Protein AF-A0AA95GLP1-F1 (afdb_monomer)

Secondary structure (DSSP, 8-state):
---GGGSPP------HHHHHHHHHHHHHTT--HHHHHHHHHHHHHHTT--

Nearest PDB structures (foldseek):
  1bdv-assembly1_B  TM=8.633E-01  e=1.123E-02  Lederbergvirus P22
  5x3t-assembly1_G  TM=9.339E-01  e=7.043E-01  Mycobacterium tuberculosis H37Rv
  6sbw-assembly1_A  TM=8.312E-01  e=6.006E-01  Myxococcus xanthus DK 1622
  6sbx-assembly1_C  TM=8.085E-01  e=7.626E-01  Myxococcus xanthus
  8pv2-assembly1_CQ  TM=5.641E-01  e=5.578E+00  Thermochaetoides thermophila DSM 1495

pLDDT: mean 87.36, std 10.61, range [51.69, 96.31]

Structure (mmCIF, N/CA/C/O backbone):
data_AF-A0AA95GLP1-F1
#
_entry.id   AF-A0AA95GLP1-F1
#
loop_
_atom_site.group_PDB
_atom_site.id
_atom_site.type_symbol
_atom_site.label_atom_id
_atom_site.label_alt_id
_atom_site.label_comp_id
_atom_site.label_asym_id
_atom_site.label_entity_id
_atom_site.label_seq_id
_atom_site.pdbx_PDB_ins_code
_atom_site.Cartn_x
_atom_site.Cartn_y
_atom_site.Cartn_z
_atom_site.occupancy
_atom_site.B_iso_or_equiv
_atom_site.auth_seq_id
_atom_site.auth_comp_id
_atom_site.auth_asym_id
_atom_site.auth_atom_id
_atom_site.pdbx_PD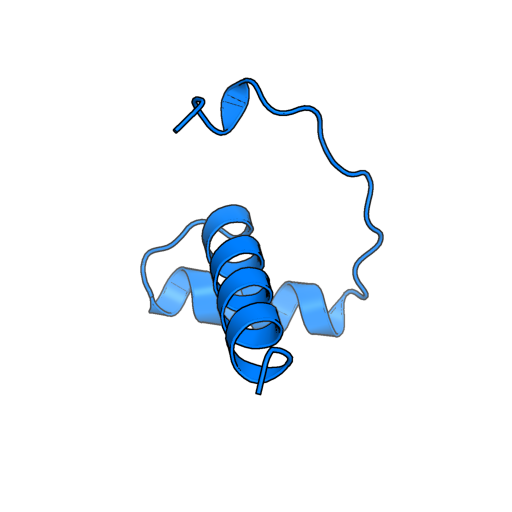B_model_num
ATOM 1 N N . MET A 1 1 ? 12.849 14.164 -2.784 1.00 59.56 1 MET A N 1
ATOM 2 C CA . MET A 1 1 ? 11.795 13.245 -3.265 1.00 59.56 1 MET A CA 1
ATOM 3 C C . MET A 1 1 ? 11.136 13.863 -4.486 1.00 59.56 1 MET A C 1
ATOM 5 O O . MET A 1 1 ? 10.627 14.976 -4.379 1.00 59.56 1 MET A O 1
ATOM 9 N N . GLU A 1 2 ? 11.182 13.197 -5.640 1.00 62.94 2 GLU A N 1
ATOM 10 C CA . GLU A 1 2 ? 10.402 13.622 -6.809 1.00 62.94 2 GLU A CA 1
ATOM 11 C C . GLU A 1 2 ? 8.910 13.682 -6.467 1.00 62.94 2 GLU A C 1
ATOM 13 O O . GLU A 1 2 ? 8.400 12.908 -5.652 1.00 62.94 2 GLU A O 1
ATOM 18 N N . LYS A 1 3 ? 8.183 14.631 -7.068 1.00 71.38 3 LYS A N 1
ATOM 19 C CA . LYS A 1 3 ? 6.732 14.702 -6.876 1.00 71.38 3 LYS A CA 1
ATOM 20 C C . LYS A 1 3 ? 6.124 13.421 -7.445 1.00 71.38 3 LYS A C 1
ATOM 22 O O . LYS A 1 3 ? 6.306 13.150 -8.623 1.00 71.38 3 LYS A O 1
ATOM 27 N N . VAL A 1 4 ? 5.331 12.703 -6.644 1.00 70.62 4 VAL A N 1
ATOM 28 C CA . VAL A 1 4 ? 4.682 11.423 -7.015 1.00 70.62 4 VAL A CA 1
ATOM 29 C C . VAL A 1 4 ? 3.956 11.490 -8.368 1.00 70.62 4 VAL A C 1
ATOM 31 O O . VAL A 1 4 ? 3.902 10.505 -9.091 1.00 70.62 4 VAL A O 1
ATOM 34 N N . LYS A 1 5 ? 3.440 12.667 -8.741 1.00 72.06 5 LYS A N 1
ATOM 35 C CA . LYS A 1 5 ? 2.777 12.916 -10.032 1.00 72.06 5 LYS A CA 1
ATOM 36 C C . LYS A 1 5 ? 3.692 12.833 -11.267 1.00 72.06 5 LYS A C 1
ATOM 38 O O . LYS A 1 5 ? 3.174 12.715 -12.367 1.00 72.06 5 LYS A O 1
ATOM 43 N N . ASN A 1 6 ? 5.007 12.960 -11.095 1.00 82.00 6 ASN A N 1
ATOM 44 C CA . ASN A 1 6 ? 5.990 12.917 -12.180 1.00 82.00 6 ASN A CA 1
ATOM 45 C C . ASN A 1 6 ? 6.500 11.489 -12.437 1.00 82.00 6 ASN A C 1
ATOM 47 O O . ASN A 1 6 ? 7.186 11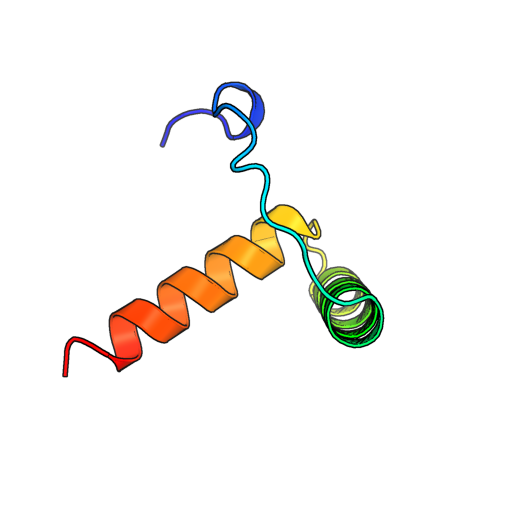.263 -13.427 1.00 82.00 6 ASN A O 1
ATOM 51 N N . ILE A 1 7 ? 6.176 10.536 -11.556 1.00 80.81 7 ILE A N 1
ATOM 52 C CA . ILE A 1 7 ? 6.623 9.148 -11.671 1.00 80.81 7 ILE A CA 1
ATOM 53 C C . ILE A 1 7 ? 5.664 8.415 -12.619 1.00 80.81 7 ILE A C 1
ATOM 55 O O . ILE A 1 7 ? 4.450 8.428 -12.374 1.00 80.81 7 ILE A O 1
ATOM 59 N N . PRO A 1 8 ? 6.162 7.774 -13.692 1.00 82.50 8 PRO A N 1
ATOM 60 C CA . PRO A 1 8 ? 5.314 7.002 -14.586 1.00 82.50 8 PRO A CA 1
ATOM 61 C C . PRO A 1 8 ? 4.655 5.828 -13.839 1.00 82.50 8 PRO A C 1
ATOM 63 O O . PRO A 1 8 ? 5.254 5.240 -12.933 1.00 82.50 8 PRO A O 1
ATOM 66 N N . PRO A 1 9 ? 3.410 5.466 -14.188 1.00 85.44 9 PRO A N 1
ATOM 67 C CA . PRO A 1 9 ? 2.699 4.390 -13.514 1.00 85.44 9 PRO A CA 1
ATOM 68 C C . PRO A 1 9 ? 3.392 3.041 -13.748 1.00 85.44 9 PRO A C 1
ATOM 70 O O . PRO A 1 9 ? 3.700 2.677 -14.877 1.00 85.44 9 PRO A O 1
ATOM 73 N N . THR A 1 10 ? 3.559 2.253 -12.686 1.00 84.62 10 THR A N 1
ATOM 74 C CA . THR A 1 10 ? 4.273 0.962 -12.722 1.00 84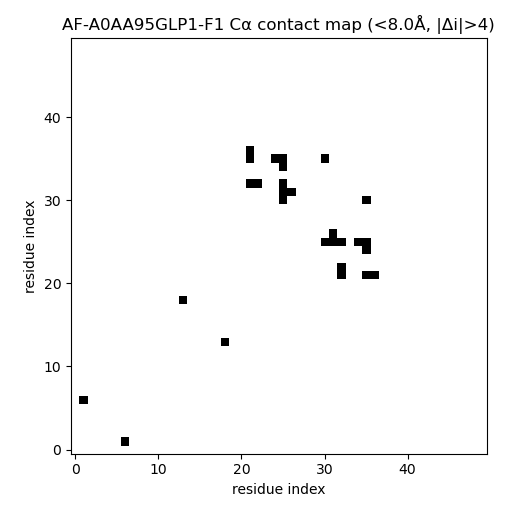.62 10 THR A CA 1
ATOM 75 C C . THR A 1 10 ? 3.502 -0.159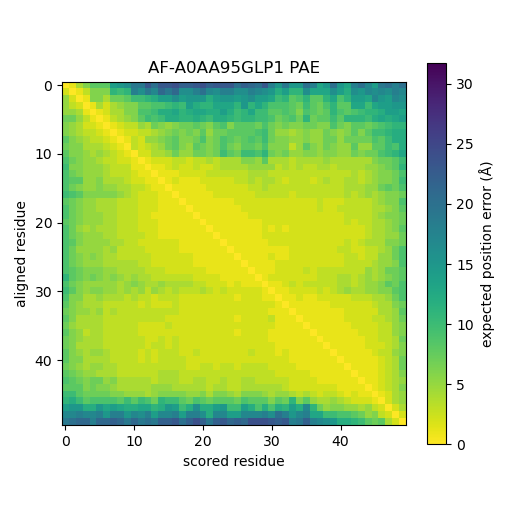 -13.441 1.00 84.62 10 THR A C 1
ATOM 77 O O . THR A 1 10 ? 4.061 -1.212 -13.716 1.00 84.62 10 THR A O 1
ATOM 80 N N . GLY A 1 11 ? 2.205 0.019 -13.730 1.00 84.94 11 GLY A N 1
ATOM 81 C CA . GLY A 1 11 ? 1.413 -0.960 -14.494 1.00 84.94 11 GLY A CA 1
ATOM 82 C C . GLY A 1 11 ? 1.119 -2.292 -13.780 1.00 84.94 11 GLY A C 1
ATOM 83 O O . GLY A 1 11 ? 0.825 -3.288 -14.436 1.00 84.94 11 GLY A O 1
ATOM 84 N N . ILE A 1 12 ? 1.174 -2.335 -12.445 1.00 88.62 12 ILE A N 1
ATOM 85 C CA . ILE A 1 12 ? 1.000 -3.572 -11.662 1.00 88.62 12 ILE A CA 1
ATOM 86 C C . ILE A 1 12 ? -0.480 -3.984 -11.588 1.00 88.62 12 ILE A C 1
ATOM 88 O O . ILE A 1 12 ? -1.352 -3.186 -11.227 1.00 88.62 12 ILE A O 1
ATOM 92 N N . ARG A 1 13 ? -0.772 -5.263 -11.863 1.00 91.50 13 ARG A N 1
ATOM 93 C CA . ARG A 1 13 ? -2.111 -5.847 -11.681 1.00 91.50 13 ARG A CA 1
ATOM 94 C C . ARG A 1 13 ? -2.293 -6.329 -10.243 1.00 91.50 13 ARG A C 1
ATOM 96 O O . ARG A 1 13 ? -1.628 -7.260 -9.808 1.00 91.50 13 ARG A O 1
ATOM 103 N N . ILE A 1 14 ? -3.232 -5.717 -9.523 1.00 90.00 14 ILE A N 1
ATOM 104 C CA . ILE A 1 14 ? -3.552 -6.066 -8.131 1.00 90.00 14 ILE A CA 1
ATOM 105 C C . ILE A 1 14 ? -4.903 -6.797 -8.092 1.00 90.00 14 ILE A C 1
ATOM 107 O O . ILE A 1 14 ? -5.897 -6.223 -8.553 1.00 90.00 14 ILE A O 1
ATOM 111 N N . PRO A 1 15 ? -4.981 -8.014 -7.514 1.00 95.50 15 PRO A N 1
ATOM 112 C CA . PRO A 1 15 ? -6.243 -8.716 -7.296 1.00 95.50 15 PRO A CA 1
ATOM 113 C C . PRO A 1 15 ? -7.258 -7.864 -6.525 1.00 95.50 15 PRO A C 1
ATOM 115 O O . PRO A 1 15 ? -6.900 -7.145 -5.586 1.00 95.50 15 PRO A O 1
ATOM 118 N N . ILE A 1 16 ? -8.541 -7.965 -6.885 1.00 94.50 16 ILE A N 1
ATOM 119 C CA . ILE A 1 16 ? -9.595 -7.089 -6.346 1.00 94.50 16 ILE A CA 1
ATOM 120 C C . ILE A 1 16 ? -9.678 -7.141 -4.815 1.00 94.50 16 ILE A C 1
ATOM 122 O O . ILE A 1 16 ? -9.720 -6.100 -4.163 1.00 94.50 16 ILE A O 1
ATOM 126 N N . GLN A 1 17 ? -9.576 -8.338 -4.238 1.00 95.75 17 GLN A N 1
ATOM 127 C CA . GLN A 1 17 ? -9.642 -8.553 -2.791 1.00 95.75 17 GLN A CA 1
ATOM 128 C C . GLN A 1 17 ? -8.527 -7.805 -2.044 1.00 95.75 17 GLN A C 1
ATOM 130 O O . GLN A 1 17 ? -8.751 -7.229 -0.978 1.00 95.75 17 GLN A O 1
ATOM 135 N N . ILE A 1 18 ? -7.320 -7.774 -2.615 1.00 94.25 18 ILE A 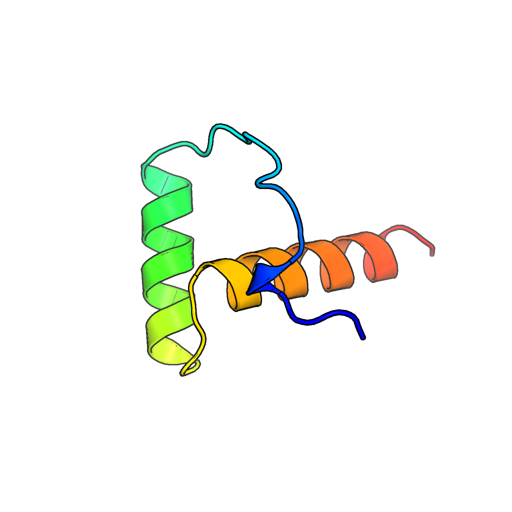N 1
ATOM 136 C CA . ILE A 1 18 ? -6.170 -7.066 -2.039 1.00 94.25 18 ILE A CA 1
ATOM 137 C C . ILE A 1 18 ? -6.362 -5.557 -2.193 1.00 94.25 18 ILE A C 1
ATOM 139 O O . ILE A 1 18 ? -6.176 -4.803 -1.236 1.00 94.25 18 ILE A O 1
ATOM 143 N N . LYS A 1 19 ? -6.805 -5.111 -3.374 1.00 93.50 19 LYS A N 1
ATOM 144 C CA . LYS A 1 19 ? -7.063 -3.695 -3.660 1.00 93.50 19 LYS A CA 1
ATOM 145 C C . LYS A 1 19 ? -8.091 -3.097 -2.697 1.00 93.50 19 LYS A C 1
ATOM 147 O O . LYS A 1 19 ? -7.913 -1.974 -2.229 1.00 93.50 19 LYS A O 1
ATOM 152 N N . GLU A 1 20 ? -9.149 -3.835 -2.372 1.00 95.94 20 GLU A N 1
ATOM 153 C CA . GLU A 1 20 ? -10.166 -3.392 -1.416 1.00 95.94 20 GLU A CA 1
ATOM 154 C C . GLU A 1 20 ? -9.642 -3.302 0.016 1.00 95.94 20 GLU A C 1
ATOM 156 O O . GLU A 1 20 ? -9.914 -2.315 0.706 1.00 95.94 20 GLU A O 1
ATOM 161 N N . LYS A 1 21 ? -8.854 -4.288 0.461 1.00 95.75 21 LYS A N 1
ATOM 162 C CA . LYS A 1 21 ? -8.204 -4.241 1.778 1.00 95.75 21 LYS A CA 1
ATOM 163 C C . LYS A 1 21 ? -7.291 -3.020 1.893 1.00 95.75 21 LYS A C 1
ATOM 165 O O . LYS A 1 21 ? -7.406 -2.266 2.858 1.00 95.75 21 LYS A O 1
ATOM 170 N N . LEU A 1 22 ? -6.460 -2.770 0.880 1.00 94.69 22 LEU A N 1
ATOM 171 C CA . LEU A 1 22 ? -5.583 -1.599 0.833 1.00 94.69 22 LEU A CA 1
ATOM 172 C C . LEU A 1 22 ? -6.375 -0.287 0.865 1.00 94.69 22 LEU A C 1
ATOM 174 O O . LEU A 1 22 ? -6.022 0.610 1.622 1.00 94.69 22 LEU A O 1
ATOM 178 N N . LYS A 1 23 ? -7.487 -0.183 0.122 1.00 94.62 23 LYS A N 1
ATOM 179 C CA . LYS A 1 23 ? -8.366 1.000 0.169 1.00 94.62 23 LYS A CA 1
ATOM 180 C C . LYS A 1 23 ? -8.938 1.253 1.563 1.00 94.62 23 LYS A C 1
ATOM 182 O O . LYS A 1 23 ? -8.962 2.400 2.004 1.00 94.62 23 LYS A O 1
ATOM 187 N N . LYS A 1 24 ? -9.408 0.206 2.251 1.00 96.31 24 LYS A N 1
ATOM 188 C CA . LYS A 1 24 ? -9.965 0.327 3.609 1.00 96.31 24 LYS A CA 1
ATOM 189 C C . LYS A 1 24 ? -8.914 0.838 4.594 1.00 96.31 24 LYS A C 1
ATOM 191 O O . LYS A 1 24 ? -9.199 1.754 5.360 1.00 96.31 24 LYS A O 1
ATOM 196 N N . ILE A 1 25 ? -7.703 0.287 4.533 1.00 95.56 25 ILE A N 1
ATOM 197 C CA . ILE A 1 25 ? -6.600 0.681 5.418 1.00 95.56 25 ILE A CA 1
ATOM 198 C C . ILE A 1 25 ? -6.130 2.102 5.100 1.00 95.56 25 ILE A C 1
ATOM 200 O O . ILE A 1 25 ? -6.054 2.928 6.003 1.00 95.56 25 ILE A O 1
ATOM 204 N N . ALA A 1 26 ? -5.939 2.425 3.819 1.00 95.50 26 ALA A N 1
ATOM 205 C CA . ALA A 1 26 ? -5.565 3.766 3.379 1.00 95.50 26 ALA A CA 1
ATOM 206 C C . ALA A 1 26 ? -6.560 4.824 3.886 1.00 95.50 26 ALA A C 1
ATOM 208 O O . ALA A 1 26 ? -6.153 5.836 4.450 1.00 95.50 26 ALA A O 1
ATOM 209 N N . LYS A 1 27 ? -7.871 4.552 3.774 1.00 95.12 27 LYS A N 1
ATOM 210 C CA . LYS A 1 27 ? -8.921 5.444 4.289 1.00 95.12 27 LYS A CA 1
ATOM 211 C C . LYS A 1 27 ? -8.860 5.588 5.812 1.00 95.12 27 LYS A C 1
ATOM 213 O O . LYS A 1 27 ? -8.999 6.701 6.307 1.00 95.12 27 LYS A O 1
ATOM 218 N N . LYS A 1 28 ? -8.639 4.489 6.543 1.00 95.56 28 LYS A N 1
ATOM 219 C CA . LYS A 1 28 ? -8.510 4.499 8.009 1.00 95.56 28 LYS A CA 1
ATOM 220 C C . LYS A 1 28 ? -7.305 5.324 8.474 1.00 95.56 28 LYS A C 1
ATOM 222 O O . LYS A 1 28 ? -7.394 5.996 9.492 1.00 95.56 28 LYS A O 1
ATOM 227 N N . GLU A 1 29 ? -6.205 5.296 7.726 1.00 91.94 29 GLU A N 1
ATOM 228 C CA . GLU A 1 29 ? -4.957 5.989 8.071 1.00 91.94 29 GLU A CA 1
ATOM 229 C C . GLU A 1 29 ? -4.812 7.377 7.419 1.00 91.94 29 GLU A C 1
ATOM 231 O O . GLU A 1 29 ? -3.754 7.997 7.520 1.00 91.94 29 GLU A O 1
ATOM 236 N N . GLY A 1 30 ? -5.851 7.872 6.734 1.00 93.69 30 GLY A N 1
ATOM 237 C CA . GLY A 1 30 ? -5.833 9.187 6.083 1.00 93.69 30 GLY A CA 1
ATOM 238 C C . GLY A 1 30 ? -4.845 9.290 4.913 1.00 93.69 30 GLY A C 1
ATOM 239 O O . GLY A 1 30 ? -4.340 10.372 4.617 1.00 93.69 30 GLY A O 1
ATOM 240 N N . ARG A 1 31 ? -4.532 8.171 4.247 1.00 91.69 31 ARG A N 1
ATOM 241 C CA . ARG A 1 31 ? -3.591 8.103 3.117 1.00 91.69 31 ARG A CA 1
ATOM 242 C C . ARG A 1 31 ? -4.305 7.836 1.798 1.00 91.69 31 ARG A C 1
ATOM 244 O O . ARG A 1 31 ? -5.365 7.216 1.744 1.00 91.69 31 ARG A O 1
ATOM 251 N N . SER A 1 32 ? -3.681 8.261 0.699 1.00 92.56 32 SER A N 1
ATOM 252 C CA . SER A 1 32 ? -4.073 7.789 -0.629 1.00 92.56 32 SER A CA 1
ATOM 253 C C . SER A 1 32 ? -3.702 6.315 -0.798 1.00 92.56 32 SER A C 1
ATOM 255 O O . SER A 1 32 ? -2.769 5.821 -0.162 1.00 92.56 32 SER A O 1
ATOM 257 N N . LEU A 1 33 ? -4.400 5.621 -1.701 1.00 91.88 33 LEU A N 1
ATOM 258 C CA . LEU A 1 33 ? -4.107 4.220 -2.006 1.00 91.88 33 LEU A CA 1
ATOM 259 C C . LEU A 1 33 ? -2.641 4.025 -2.424 1.00 91.88 33 LEU A C 1
ATOM 261 O O . LEU A 1 33 ? -1.995 3.105 -1.939 1.00 91.88 33 LEU A O 1
ATOM 265 N N . ASN A 1 34 ? -2.099 4.917 -3.261 1.00 90.44 34 ASN A N 1
ATOM 266 C CA . ASN A 1 34 ? -0.696 4.846 -3.677 1.00 90.44 34 ASN A CA 1
ATOM 267 C C . ASN A 1 34 ? 0.262 4.991 -2.494 1.00 90.44 34 ASN A C 1
ATOM 269 O O . ASN A 1 34 ? 1.209 4.223 -2.388 1.00 90.44 34 ASN A O 1
ATOM 273 N N . LYS A 1 35 ? 0.012 5.947 -1.591 1.00 90.94 35 LYS A N 1
ATOM 274 C CA . LYS A 1 35 ? 0.884 6.167 -0.430 1.00 90.94 35 LYS A CA 1
ATOM 275 C C . LYS A 1 35 ? 0.856 4.974 0.528 1.00 90.94 35 LYS A C 1
ATOM 277 O O . LYS A 1 35 ? 1.876 4.645 1.117 1.00 90.94 35 LYS A O 1
ATOM 282 N N . GLU A 1 36 ? -0.293 4.313 0.648 1.00 94.56 36 GLU A N 1
ATOM 283 C CA . GLU A 1 36 ? -0.423 3.087 1.435 1.00 94.56 36 GLU A CA 1
ATOM 284 C C . GLU A 1 36 ? 0.314 1.901 0.802 1.00 94.56 36 GLU A C 1
ATOM 286 O O . GLU A 1 36 ? 0.977 1.143 1.505 1.00 94.56 36 GLU A O 1
ATOM 291 N N . VAL A 1 37 ? 0.241 1.759 -0.525 1.00 92.75 37 VAL A N 1
ATOM 292 C CA . VAL A 1 37 ? 0.987 0.726 -1.258 1.00 92.75 37 VAL A CA 1
ATOM 293 C C . VAL A 1 37 ? 2.491 0.931 -1.105 1.00 92.75 37 VAL A C 1
ATOM 295 O O . VAL A 1 37 ? 3.182 -0.014 -0.744 1.00 92.75 37 VAL A O 1
ATOM 298 N N . ILE A 1 38 ? 2.983 2.156 -1.316 1.00 90.81 38 ILE A N 1
ATOM 299 C CA . ILE A 1 38 ? 4.409 2.483 -1.187 1.00 90.81 38 ILE A CA 1
ATOM 300 C C . ILE A 1 38 ? 4.903 2.165 0.225 1.00 90.81 38 ILE A C 1
ATOM 302 O O . ILE A 1 38 ? 5.846 1.400 0.364 1.00 90.81 38 ILE A O 1
ATOM 306 N N . LYS A 1 39 ? 4.207 2.636 1.269 1.00 91.94 39 LYS A N 1
ATOM 307 C CA . LYS A 1 39 ? 4.606 2.384 2.662 1.00 91.94 39 LYS A CA 1
ATOM 308 C C . LYS A 1 39 ? 4.684 0.891 2.997 1.00 91.94 39 LYS A C 1
ATOM 310 O O . LYS A 1 39 ? 5.554 0.460 3.746 1.00 91.94 39 LYS A O 1
ATOM 315 N N . ARG A 1 40 ? 3.754 0.087 2.471 1.00 91.75 40 ARG A N 1
ATOM 316 C CA . ARG A 1 40 ? 3.775 -1.372 2.648 1.00 91.75 40 ARG A CA 1
ATOM 317 C C . ARG A 1 40 ? 4.957 -2.029 1.944 1.00 91.75 40 ARG A C 1
ATOM 319 O O . ARG A 1 40 ? 5.508 -2.974 2.494 1.00 91.75 40 ARG A O 1
ATOM 326 N N . LEU A 1 41 ? 5.307 -1.552 0.751 1.00 91.69 41 LEU A N 1
ATOM 327 C CA . LEU A 1 41 ? 6.472 -2.037 0.016 1.00 91.69 41 LEU A CA 1
ATOM 328 C C . LEU A 1 41 ? 7.767 -1.650 0.735 1.00 91.69 41 LEU A C 1
ATOM 330 O O . LEU A 1 41 ? 8.580 -2.529 0.969 1.00 91.69 41 LEU A O 1
ATOM 334 N N . GLU A 1 42 ? 7.909 -0.389 1.158 1.00 91.69 42 GLU A N 1
ATOM 335 C CA . GLU A 1 42 ? 9.055 0.095 1.946 1.00 91.69 42 GLU A CA 1
ATOM 336 C C . GLU A 1 42 ? 9.256 -0.763 3.198 1.00 91.69 42 GLU A C 1
ATOM 338 O O . GLU A 1 42 ? 10.314 -1.358 3.365 1.00 91.69 42 GLU A O 1
ATOM 343 N N . LYS A 1 43 ? 8.200 -0.944 4.002 1.00 92.81 43 LYS A N 1
ATOM 344 C CA . LYS A 1 43 ? 8.254 -1.777 5.211 1.00 92.81 43 LYS A CA 1
ATOM 345 C C . LYS A 1 43 ? 8.665 -3.223 4.914 1.00 92.81 43 LYS A C 1
ATOM 347 O O . LYS A 1 43 ? 9.442 -3.805 5.657 1.00 92.81 43 LYS A O 1
ATOM 352 N N . SER A 1 44 ? 8.127 -3.813 3.845 1.00 92.50 44 SER A N 1
ATOM 353 C CA . SER A 1 44 ? 8.452 -5.193 3.469 1.00 92.50 44 SER A CA 1
ATOM 354 C C . SER A 1 44 ? 9.897 -5.340 2.998 1.00 92.50 44 SER A C 1
ATOM 356 O O . SER A 1 44 ? 10.477 -6.402 3.201 1.00 92.50 44 SER A O 1
ATOM 358 N N . LEU A 1 45 ? 10.453 -4.322 2.337 1.00 91.50 45 LEU A N 1
ATOM 359 C CA . LEU A 1 45 ? 11.842 -4.317 1.880 1.00 91.50 45 LEU A CA 1
ATOM 360 C C . LEU A 1 45 ? 12.801 -4.130 3.060 1.00 91.50 45 LEU A C 1
ATOM 362 O O . LEU A 1 45 ? 13.731 -4.917 3.183 1.00 91.50 45 LEU A O 1
ATOM 366 N N . GLU A 1 46 ? 12.503 -3.205 3.978 1.00 91.25 46 GLU A N 1
ATOM 367 C CA . GLU A 1 46 ? 13.257 -3.033 5.231 1.00 91.25 46 GLU A CA 1
ATOM 368 C C . GLU A 1 46 ? 13.273 -4.321 6.074 1.00 91.25 46 GLU A C 1
ATOM 370 O O . GLU A 1 46 ? 14.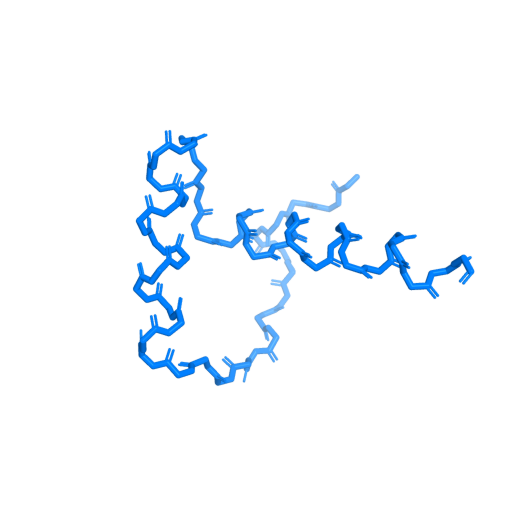297 -4.675 6.646 1.00 91.25 46 GLU A O 1
ATOM 375 N N . GLU A 1 47 ? 12.154 -5.055 6.131 1.00 83.88 47 GLU A N 1
ATOM 376 C CA . GLU A 1 47 ? 12.069 -6.346 6.835 1.00 83.88 47 GLU A CA 1
ATOM 377 C C . GLU A 1 47 ? 12.808 -7.490 6.114 1.00 83.88 47 GLU A C 1
ATOM 379 O O . GLU A 1 47 ? 13.072 -8.512 6.741 1.00 83.88 47 GLU A O 1
ATOM 384 N N . SER A 1 48 ? 13.128 -7.348 4.822 1.00 73.94 48 SER A N 1
ATOM 385 C CA . SER A 1 48 ? 13.819 -8.378 4.024 1.00 73.94 48 SER A CA 1
ATOM 386 C C . SER A 1 48 ? 15.335 -8.172 3.932 1.00 73.94 48 SER A C 1
ATOM 388 O O . SER A 1 48 ? 16.039 -9.086 3.514 1.00 73.94 48 SER A O 1
ATOM 390 N N . GLU A 1 49 ? 15.842 -6.988 4.285 1.00 62.50 49 GLU A N 1
ATOM 391 C CA . GLU A 1 49 ? 17.279 -6.667 4.313 1.00 62.50 49 GLU A CA 1
ATOM 392 C C . GLU A 1 49 ? 17.970 -7.084 5.632 1.00 62.50 49 GLU A C 1
ATOM 394 O O . GLU A 1 49 ? 19.084 -6.637 5.914 1.00 62.50 49 GLU A O 1
ATOM 399 N N . ILE A 1 50 ? 17.327 -7.947 6.430 1.00 51.69 50 ILE A N 1
ATOM 400 C CA . ILE A 1 50 ? 17.833 -8.497 7.701 1.00 51.69 50 ILE A CA 1
ATOM 401 C C . ILE A 1 50 ? 18.219 -9.967 7.530 1.00 51.69 50 ILE A C 1
ATOM 403 O O . ILE A 1 50 ? 17.394 -10.734 6.984 1.00 51.69 50 ILE A O 1
#

Sequence (50 aa):
MEKVKNIPPTGIRIPIQIKEKLKKIAKKEGRSLNKEVIKRLEKSLEESEI

Radius of gyration: 12.12 Å; Cα contacts (8 Å, |Δi|>4): 14; chains: 1; bounding box: 28×23×23 Å

Mean predicted aligned error: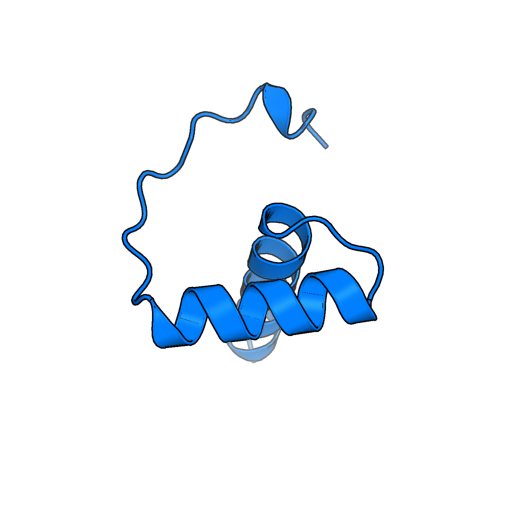 5.15 Å

Foldseek 3Di:
DPDPVVDPDPPDDDDPVVLVVLVVVCVVVVHDSVVSVVVVVVVVVVVVVD

Solvent-accessible surface area (backbone atoms only — not comparable to full-ato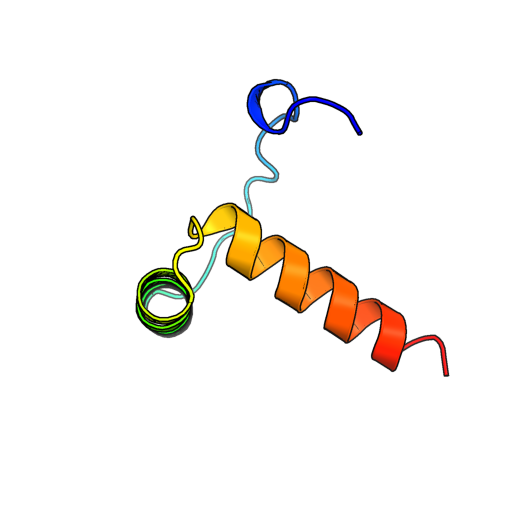m values): 3199 Å² total; per-residue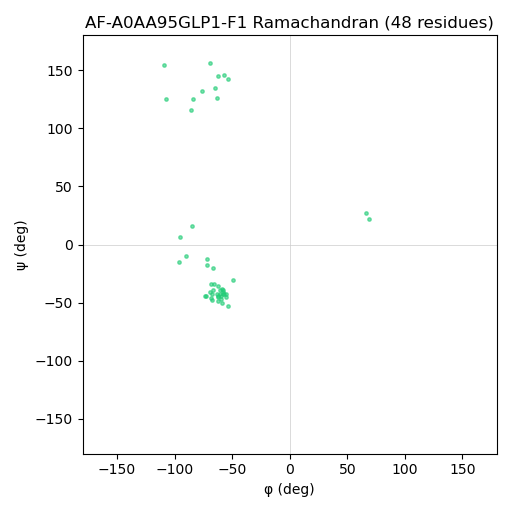 (Å²): 131,81,62,74,88,76,55,79,82,87,81,79,88,69,60,67,74,58,52,51,52,47,44,55,51,11,59,74,70,78,41,53,56,67,59,42,51,49,53,52,49,52,54,54,50,64,67,62,78,111